Protein AF-A0A317KLD8-F1 (afdb_monomer)

Secondary structure (DSSP, 8-state):
------------------------------------------------PPBPHHHHHHHHHHHHH-TT--EEEETTTPPTT--SEEEEEEEEETTEEEEEEESTTS---EEEEEEEETTEEEEEEEE-----TT---SSPPPGGGGG--

Mean predicted aligned error: 16.3 Å

Radius of gyration: 28.35 Å; Cα contacts (8 Å, |Δi|>4): 183; chains: 1; bounding box: 95×56×45 Å

Structure (mmCIF, N/CA/C/O backbone):
data_AF-A0A317KLD8-F1
#
_entry.id   AF-A0A317KLD8-F1
#
loop_
_atom_site.group_PDB
_atom_site.id
_atom_site.type_symbol
_atom_site.label_atom_id
_atom_site.label_alt_id
_atom_site.label_comp_id
_atom_site.label_asym_id
_atom_site.label_entity_id
_atom_site.label_seq_id
_atom_site.pdbx_PDB_ins_code
_atom_site.Cartn_x
_atom_site.Cartn_y
_atom_site.Cartn_z
_atom_site.occupancy
_atom_site.B_iso_or_equiv
_atom_site.auth_seq_id
_atom_site.auth_comp_id
_atom_site.auth_asym_id
_atom_site.auth_atom_id
_atom_site.pdbx_PDB_model_num
ATOM 1 N N . MET A 1 1 ? -2.615 -37.637 -28.486 1.00 43.72 1 MET A N 1
ATOM 2 C CA . MET A 1 1 ? -3.428 -38.444 -27.550 1.00 43.72 1 MET A CA 1
ATOM 3 C C . MET A 1 1 ? -4.663 -37.636 -27.189 1.00 43.72 1 MET A C 1
ATOM 5 O O . MET A 1 1 ? -4.571 -36.692 -26.419 1.00 43.72 1 MET A O 1
ATOM 9 N N . THR A 1 2 ? -5.783 -37.938 -27.834 1.00 41.44 2 THR A N 1
ATOM 10 C CA . THR A 1 2 ? -7.061 -37.227 -27.705 1.00 41.44 2 THR A CA 1
ATOM 11 C C . THR A 1 2 ? -7.774 -37.707 -26.441 1.00 41.44 2 THR A C 1
ATOM 13 O O . THR A 1 2 ? -8.003 -38.908 -26.308 1.00 41.44 2 THR A O 1
ATOM 16 N N . ARG A 1 3 ? -8.125 -36.813 -25.508 1.00 52.25 3 ARG A N 1
ATOM 17 C CA . ARG A 1 3 ? -9.048 -37.144 -24.410 1.00 52.25 3 ARG A CA 1
ATOM 18 C C . ARG A 1 3 ? -10.350 -36.371 -24.579 1.00 52.25 3 ARG A C 1
ATOM 20 O O . ARG A 1 3 ? -10.370 -35.147 -24.606 1.00 52.25 3 ARG A O 1
ATOM 27 N N . LEU A 1 4 ? -11.409 -37.154 -24.741 1.00 52.84 4 LEU A N 1
ATOM 28 C CA . LEU A 1 4 ? -12.802 -36.765 -24.876 1.00 52.84 4 LEU A CA 1
ATOM 29 C C . LEU A 1 4 ? -13.381 -36.246 -23.549 1.00 52.84 4 LEU A C 1
ATOM 31 O O . LEU A 1 4 ? -13.285 -36.918 -22.527 1.00 52.84 4 LEU A O 1
ATOM 35 N N . GLY A 1 5 ? -14.000 -35.067 -23.631 1.00 50.66 5 GLY A N 1
ATOM 36 C CA . GLY A 1 5 ? -15.347 -34.712 -23.159 1.00 50.66 5 GLY A CA 1
ATOM 37 C C . GLY A 1 5 ? -15.869 -35.172 -21.791 1.00 50.66 5 GLY A C 1
ATOM 38 O O . GLY A 1 5 ? -16.117 -36.354 -21.561 1.00 50.66 5 GLY A O 1
ATOM 39 N N . ARG A 1 6 ? -16.278 -34.189 -20.978 1.00 49.31 6 ARG A N 1
ATOM 40 C CA . ARG A 1 6 ? -17.452 -34.295 -20.096 1.00 49.31 6 ARG A CA 1
ATOM 41 C C . ARG A 1 6 ? -18.145 -32.929 -20.003 1.00 49.31 6 ARG A C 1
ATOM 43 O O . ARG A 1 6 ? -17.486 -31.931 -19.745 1.00 49.31 6 ARG A O 1
ATOM 50 N N . ILE A 1 7 ? -19.450 -32.899 -20.275 1.00 54.59 7 ILE A N 1
ATOM 51 C CA . ILE A 1 7 ? -20.314 -31.706 -20.340 1.00 54.59 7 ILE A CA 1
ATOM 52 C C . ILE A 1 7 ? -21.405 -31.821 -19.246 1.00 54.59 7 ILE A C 1
ATOM 54 O O . ILE A 1 7 ? -21.827 -32.939 -18.949 1.00 54.59 7 ILE A O 1
ATOM 58 N N . VAL A 1 8 ? -21.916 -30.658 -18.796 1.00 42.34 8 VAL A N 1
ATOM 59 C CA . VAL A 1 8 ? -23.219 -30.356 -18.130 1.00 42.34 8 VAL A CA 1
ATOM 60 C C . VAL A 1 8 ? -23.199 -30.547 -16.592 1.00 42.34 8 VAL A C 1
ATOM 62 O O . VAL A 1 8 ? -22.761 -31.583 -16.116 1.00 42.34 8 VAL A O 1
ATOM 65 N N . ALA A 1 9 ? -23.599 -29.590 -15.735 1.00 41.56 9 ALA A N 1
ATOM 66 C CA . ALA A 1 9 ? -24.855 -28.832 -15.756 1.00 41.56 9 ALA A CA 1
ATOM 67 C C . ALA A 1 9 ? -24.800 -27.426 -15.122 1.00 41.56 9 ALA A C 1
ATOM 69 O O . ALA A 1 9 ? -24.173 -27.213 -14.090 1.00 41.56 9 ALA A O 1
ATOM 70 N N . VAL A 1 10 ? -25.554 -26.505 -15.728 1.00 48.25 10 VAL A N 1
ATOM 71 C CA . VAL A 1 10 ? -25.923 -25.177 -15.216 1.00 48.25 10 VAL A CA 1
ATOM 72 C C . VAL A 1 10 ? -27.311 -25.288 -14.575 1.00 48.25 10 VAL A C 1
ATOM 74 O O . VAL A 1 10 ? -28.243 -25.676 -15.282 1.00 48.25 10 VAL A O 1
ATOM 77 N N . PRO A 1 11 ? -27.510 -24.942 -13.291 1.00 49.88 11 PRO A N 1
ATOM 78 C CA . PRO A 1 11 ? -28.852 -24.746 -12.765 1.00 49.88 11 PRO A CA 1
ATOM 79 C C . PRO A 1 11 ? -29.325 -23.311 -13.038 1.00 49.88 11 PRO A C 1
ATOM 81 O O . PRO A 1 11 ? -28.910 -22.353 -12.393 1.00 49.88 11 PRO A O 1
ATOM 84 N N . LEU A 1 12 ? -30.225 -23.190 -14.014 1.00 43.62 12 LEU A N 1
ATOM 85 C CA . LEU A 1 12 ? -31.157 -22.073 -14.177 1.00 43.62 12 LEU A CA 1
ATOM 86 C C . LEU A 1 12 ? -32.179 -22.120 -13.031 1.00 43.62 12 LEU A C 1
ATOM 88 O O . LEU A 1 12 ? -32.939 -23.083 -12.934 1.00 43.62 12 LEU A O 1
ATOM 92 N N . VAL A 1 13 ? -32.240 -21.081 -12.197 1.00 49.03 13 VAL A N 1
ATOM 93 C CA . VAL A 1 13 ? -33.360 -20.874 -11.267 1.00 49.03 13 VAL A CA 1
ATOM 94 C C . VAL A 1 13 ? -34.233 -19.756 -11.823 1.00 49.03 13 VAL A C 1
ATOM 96 O O . VAL A 1 13 ? -33.910 -18.576 -11.734 1.00 49.03 13 VAL A O 1
ATOM 99 N N . VAL A 1 14 ? -35.337 -20.169 -12.440 1.00 46.31 14 VAL A N 1
ATOM 100 C CA . VAL A 1 14 ? -36.462 -19.328 -12.851 1.00 46.31 14 VAL A CA 1
ATOM 101 C C . VAL A 1 14 ? -37.491 -19.360 -11.721 1.00 46.31 14 VAL A C 1
ATOM 103 O O . VAL A 1 14 ? -37.955 -20.436 -11.350 1.00 46.31 14 VAL A O 1
ATOM 106 N N . GLY A 1 15 ? -37.865 -18.196 -11.187 1.00 45.81 15 GLY A N 1
ATOM 107 C CA . GLY A 1 15 ? -39.008 -18.035 -10.284 1.00 45.81 15 GLY A CA 1
ATOM 108 C C . GLY A 1 15 ? -40.114 -17.230 -10.967 1.00 45.81 15 GLY A C 1
ATOM 109 O O . GLY A 1 15 ? -39.921 -16.055 -11.264 1.00 45.81 15 GLY A O 1
ATOM 110 N N . LEU A 1 16 ? -41.250 -17.878 -11.240 1.00 50.28 16 LEU A N 1
ATOM 111 C CA . LEU A 1 16 ? -42.454 -17.305 -11.850 1.00 50.28 16 LEU A CA 1
ATOM 112 C C . LEU A 1 16 ? -43.398 -16.674 -10.798 1.00 50.28 16 LEU A C 1
ATOM 114 O O . LEU A 1 16 ? -43.699 -17.293 -9.785 1.00 50.28 16 LEU A O 1
ATOM 118 N N . LEU A 1 17 ? -43.884 -15.472 -11.130 1.00 51.28 17 LEU A N 1
ATOM 119 C CA . LEU A 1 17 ? -45.215 -14.854 -10.936 1.00 51.28 17 LEU A CA 1
ATOM 120 C C . LEU A 1 17 ? -46.216 -15.373 -9.873 1.00 51.28 17 LEU A C 1
ATOM 122 O O . LEU A 1 17 ? -46.737 -16.479 -9.974 1.00 51.28 17 LEU A O 1
ATOM 126 N N . ALA A 1 18 ? -46.681 -14.433 -9.039 1.00 46.47 18 ALA A N 1
ATOM 127 C CA . ALA A 1 18 ? -48.063 -14.279 -8.545 1.00 46.47 18 ALA A CA 1
ATOM 128 C C . ALA A 1 18 ? -48.211 -12.818 -8.041 1.00 46.47 18 ALA A C 1
ATOM 130 O O . ALA A 1 18 ? -47.282 -12.322 -7.420 1.00 46.47 18 ALA A O 1
ATOM 131 N N . ALA A 1 19 ? -49.262 -12.019 -8.244 1.00 43.84 19 ALA A N 1
ATOM 132 C CA . ALA A 1 19 ? -50.555 -12.153 -8.904 1.00 43.84 19 ALA A CA 1
ATOM 133 C C . ALA A 1 19 ? -51.090 -10.733 -9.237 1.00 43.84 19 ALA A C 1
ATOM 135 O O . ALA A 1 19 ? -50.723 -9.755 -8.587 1.00 43.84 19 ALA A O 1
ATOM 136 N N . CYS A 1 20 ? -51.953 -10.642 -10.251 1.00 56.41 20 CYS A N 1
ATOM 137 C CA . CYS A 1 20 ? -52.825 -9.498 -10.542 1.00 56.41 20 CYS A CA 1
ATOM 138 C C . CYS A 1 20 ? -54.065 -9.480 -9.628 1.00 56.41 20 CYS A C 1
ATOM 140 O O . CYS A 1 20 ? -54.491 -10.534 -9.159 1.00 56.41 20 CYS A O 1
ATOM 142 N N . GLY A 1 21 ? -54.702 -8.308 -9.540 1.00 39.09 21 GLY A N 1
ATOM 143 C CA . GLY A 1 21 ? -56.119 -8.132 -9.188 1.00 39.09 21 GLY A CA 1
ATOM 144 C C . GLY A 1 21 ? -56.350 -7.649 -7.753 1.00 39.09 21 GLY A C 1
ATOM 145 O O . GLY A 1 21 ? -55.635 -8.033 -6.839 1.00 39.09 21 GLY A O 1
ATOM 146 N N . ASP A 1 22 ? -57.335 -6.817 -7.445 1.00 47.16 22 ASP A N 1
ATOM 147 C CA . ASP A 1 22 ? -58.314 -6.083 -8.246 1.00 47.16 22 ASP A CA 1
ATOM 148 C C . ASP A 1 22 ? -58.967 -5.064 -7.290 1.00 47.16 22 ASP A C 1
ATOM 150 O O . ASP A 1 22 ? -58.911 -5.223 -6.065 1.00 47.16 22 ASP A O 1
ATOM 154 N N . GLY A 1 23 ? -59.555 -3.997 -7.824 1.00 49.62 23 GLY A N 1
ATOM 155 C CA . GLY A 1 23 ? -60.198 -2.961 -7.018 1.00 49.62 23 GLY A CA 1
ATOM 156 C C . GLY A 1 23 ? -61.428 -3.466 -6.254 1.00 49.62 23 GLY A C 1
ATOM 157 O O . GLY A 1 23 ? -62.196 -4.288 -6.746 1.00 49.62 23 GLY A O 1
ATOM 158 N N . SER A 1 24 ? -61.659 -2.920 -5.057 1.00 40.50 24 SER A N 1
ATOM 159 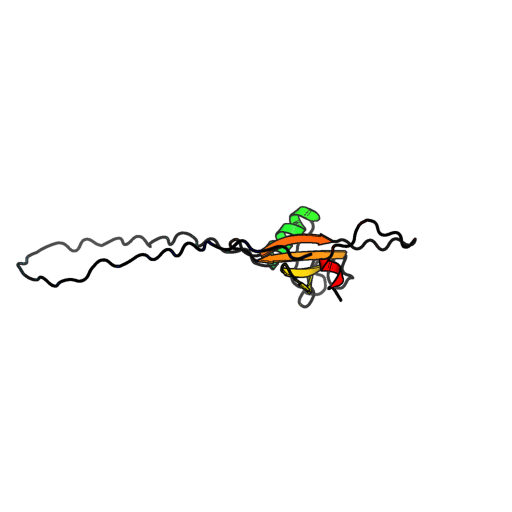C CA . SER A 1 24 ? -62.965 -2.937 -4.382 1.00 40.50 24 SER A CA 1
ATOM 160 C C . SER A 1 24 ? -63.086 -1.771 -3.390 1.00 40.50 24 SER A C 1
ATOM 162 O O . SER A 1 24 ? -62.471 -1.765 -2.328 1.00 40.50 24 SER A O 1
ATOM 164 N N . THR A 1 25 ? -63.897 -0.773 -3.738 1.00 52.06 25 THR A N 1
ATOM 165 C CA . THR A 1 25 ? -64.688 0.059 -2.803 1.00 52.06 25 THR A CA 1
ATOM 166 C C . THR A 1 25 ? -66.152 -0.421 -2.896 1.00 52.06 25 THR A C 1
ATOM 168 O O . THR A 1 25 ? -66.456 -1.084 -3.891 1.00 52.06 25 THR A O 1
ATOM 171 N N . PRO A 1 26 ? -67.096 -0.126 -1.964 1.00 53.69 26 PRO A N 1
ATOM 172 C CA . PRO A 1 26 ? -67.090 0.903 -0.906 1.00 53.69 26 PRO A CA 1
ATOM 173 C C . PRO A 1 26 ? -67.628 0.444 0.484 1.00 53.69 26 PRO A C 1
ATOM 175 O O . PRO A 1 26 ? -68.185 -0.641 0.612 1.00 53.69 26 PRO A O 1
ATOM 178 N N . ALA A 1 27 ? -67.531 1.306 1.515 1.00 38.97 27 ALA A N 1
ATOM 179 C CA . ALA A 1 27 ? -68.683 1.913 2.226 1.00 38.97 27 ALA A CA 1
ATOM 180 C C . ALA A 1 27 ? -68.413 2.327 3.706 1.00 38.97 27 ALA A C 1
ATOM 182 O O . ALA A 1 27 ? -67.886 1.559 4.501 1.00 38.97 27 ALA A O 1
ATOM 183 N N . VAL A 1 28 ? -68.924 3.526 4.039 1.00 37.62 28 VAL A N 1
ATOM 184 C CA . VAL A 1 28 ? -69.353 4.069 5.357 1.00 37.62 28 VAL A CA 1
ATOM 185 C C . VAL A 1 28 ? -68.293 4.612 6.350 1.00 37.62 28 VAL A C 1
ATOM 187 O O . VAL A 1 28 ? -67.627 3.880 7.069 1.00 37.62 28 VAL A O 1
ATOM 190 N N . THR A 1 29 ? -68.230 5.949 6.450 1.00 44.09 29 THR A N 1
ATOM 191 C CA . THR A 1 29 ? -67.745 6.784 7.583 1.00 44.09 29 THR A CA 1
ATOM 192 C C . THR A 1 29 ? -68.706 6.697 8.793 1.00 44.09 29 THR A C 1
ATOM 194 O O . THR A 1 29 ? -69.890 6.478 8.535 1.00 44.09 29 THR A O 1
ATOM 197 N N . PRO A 1 30 ? -68.314 6.940 10.079 1.00 50.75 30 PRO A N 1
ATOM 198 C CA . PRO A 1 30 ? -67.601 8.159 10.511 1.00 50.75 30 PRO A CA 1
ATOM 199 C C . PRO A 1 30 ? -66.672 8.090 11.763 1.00 50.75 30 PRO A C 1
ATOM 201 O O . PRO A 1 30 ? -66.713 7.173 12.570 1.00 50.75 30 PRO A O 1
ATOM 204 N N . SER A 1 31 ? -65.947 9.201 11.953 1.00 41.28 31 SER A N 1
ATOM 205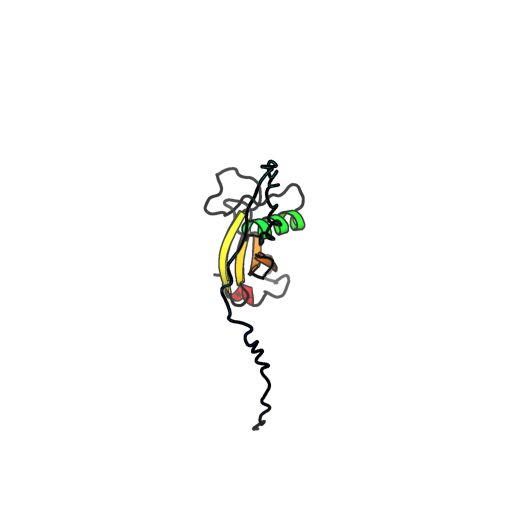 C CA . SER A 1 31 ? -65.479 9.812 13.215 1.00 41.28 31 SER A CA 1
ATOM 206 C C . SER A 1 31 ? -64.332 9.224 14.058 1.00 41.28 31 SER A C 1
ATOM 208 O O . SER A 1 31 ? -64.397 8.132 14.602 1.00 41.28 31 SER A O 1
ATOM 210 N N . ALA A 1 32 ? -63.406 10.157 14.326 1.00 42.47 32 ALA A N 1
ATOM 211 C CA . ALA A 1 32 ? -62.599 10.353 15.534 1.00 42.47 32 ALA A CA 1
ATOM 212 C C . ALA A 1 32 ? -61.370 9.455 15.755 1.00 42.47 32 ALA A C 1
ATOM 214 O O . ALA A 1 32 ? -61.450 8.378 16.326 1.00 42.47 32 ALA A O 1
ATOM 215 N N . ALA A 1 33 ? -60.196 9.996 15.417 1.00 42.44 33 ALA A N 1
ATOM 216 C CA . ALA A 1 33 ? -59.208 10.487 16.388 1.00 42.44 33 ALA A CA 1
ATOM 217 C C . ALA A 1 33 ? -57.853 10.626 15.679 1.00 42.44 33 ALA A C 1
ATOM 219 O O . ALA A 1 33 ? -57.190 9.636 15.379 1.00 42.44 33 ALA A O 1
ATOM 220 N N . SER A 1 34 ? -57.423 11.860 15.420 1.00 43.50 34 SER A N 1
ATOM 221 C CA . SER A 1 34 ? -56.042 12.130 15.021 1.00 43.50 34 SER A CA 1
ATOM 222 C C . SER A 1 34 ? -55.138 11.899 16.233 1.00 43.50 34 SER A C 1
ATOM 224 O O . SER A 1 34 ? -54.910 12.807 17.028 1.00 43.50 34 SER A O 1
ATOM 226 N N . ALA A 1 35 ? -54.659 10.670 16.405 1.00 51.69 35 ALA A N 1
ATOM 227 C CA . ALA A 1 35 ? -53.502 10.397 17.244 1.00 51.69 35 ALA A CA 1
ATOM 228 C C . ALA A 1 35 ? -52.250 10.927 16.521 1.00 51.69 35 ALA A C 1
ATOM 230 O O . ALA A 1 35 ? -52.124 10.715 15.310 1.00 51.69 35 ALA A O 1
ATOM 231 N N . PRO A 1 36 ? -51.313 11.608 17.202 1.00 44.34 36 PRO A N 1
ATOM 232 C CA . PRO A 1 36 ? -50.036 11.923 16.588 1.00 44.34 36 PRO A CA 1
ATOM 233 C C . PRO A 1 36 ? -49.300 10.601 16.358 1.00 44.34 36 PRO A C 1
ATOM 235 O O . PRO A 1 36 ? -48.917 9.914 17.303 1.00 44.34 36 PRO A O 1
ATOM 238 N N . ALA A 1 37 ? -49.120 10.223 15.094 1.00 47.91 37 ALA A N 1
ATOM 239 C CA . ALA A 1 37 ? -48.176 9.180 14.742 1.00 47.91 37 ALA A CA 1
ATOM 240 C C . ALA A 1 37 ? -46.778 9.717 15.062 1.00 47.91 37 ALA A C 1
ATOM 242 O O . ALA A 1 37 ? -46.196 10.481 14.292 1.00 47.91 37 ALA A O 1
ATOM 243 N N . THR A 1 38 ? -46.241 9.338 16.221 1.00 51.50 38 THR A N 1
ATOM 244 C CA . THR A 1 38 ? -44.801 9.360 16.468 1.00 51.50 38 THR A CA 1
ATOM 245 C C . THR A 1 38 ? -44.182 8.343 15.514 1.00 51.50 38 THR A C 1
ATOM 247 O O . THR A 1 38 ? -43.946 7.190 15.866 1.00 51.50 38 THR A O 1
ATOM 250 N N . GLY A 1 39 ? -43.990 8.756 14.262 1.00 44.59 39 GLY A N 1
ATOM 251 C CA . GLY A 1 39 ? -43.150 8.051 13.313 1.00 44.59 39 GLY A CA 1
ATOM 252 C C . GLY A 1 39 ? -41.734 8.102 13.855 1.00 44.59 39 GLY A C 1
ATOM 253 O O . GLY A 1 39 ? -41.037 9.100 13.686 1.00 44.59 39 GLY A O 1
ATOM 254 N N . ALA A 1 40 ? -41.333 7.052 14.567 1.00 58.06 40 ALA A N 1
ATOM 255 C CA . ALA A 1 40 ? -39.931 6.814 14.839 1.00 58.06 40 ALA A CA 1
ATOM 256 C C . ALA A 1 40 ? -39.197 6.820 13.487 1.00 58.06 40 ALA A C 1
ATOM 258 O O . ALA A 1 40 ? -39.690 6.193 12.540 1.00 58.06 40 ALA A O 1
ATOM 259 N N . PRO A 1 41 ? -38.064 7.530 13.349 1.00 50.03 41 PRO A N 1
ATOM 260 C CA . PRO A 1 41 ? -37.268 7.416 12.142 1.00 50.03 41 PRO A CA 1
ATOM 261 C C . PRO A 1 41 ? -36.921 5.939 11.980 1.00 50.03 41 PRO A C 1
ATOM 263 O O . PRO A 1 41 ? -36.370 5.321 12.890 1.00 50.03 41 PRO A O 1
ATOM 266 N N . SER A 1 42 ? -37.310 5.361 10.842 1.00 49.03 42 SER A N 1
ATOM 267 C CA . SER A 1 42 ? -36.835 4.043 10.446 1.00 49.03 42 SER A CA 1
ATOM 268 C C . SER A 1 42 ? -35.315 4.114 10.431 1.00 49.03 42 SER A C 1
ATOM 270 O O . SER A 1 42 ? -34.729 4.729 9.540 1.00 49.03 42 SER A O 1
ATOM 272 N N . SER A 1 43 ? -34.681 3.534 11.449 1.00 48.81 43 SER A N 1
ATOM 273 C CA . SER A 1 43 ? -33.264 3.216 11.415 1.00 48.81 43 SER A CA 1
ATOM 274 C C . SER A 1 43 ? -33.072 2.246 10.261 1.00 48.81 43 SER A C 1
ATOM 276 O O . SER A 1 43 ? -33.302 1.046 10.400 1.00 48.81 43 SER A O 1
ATOM 278 N N . ALA A 1 44 ? -32.691 2.781 9.103 1.00 55.03 44 ALA A N 1
ATOM 279 C CA . ALA A 1 44 ? -32.032 1.991 8.085 1.00 55.03 44 ALA A CA 1
ATOM 280 C C . ALA A 1 44 ? -30.865 1.290 8.786 1.00 55.03 44 ALA A C 1
ATOM 282 O O . ALA A 1 44 ? -30.037 1.949 9.423 1.00 55.03 44 ALA A O 1
ATOM 283 N N . ALA A 1 45 ? -30.857 -0.042 8.750 1.00 56.94 45 ALA A N 1
ATOM 284 C CA . ALA A 1 45 ? -29.713 -0.812 9.205 1.00 56.94 45 ALA A CA 1
ATOM 285 C C . ALA A 1 45 ? -28.458 -0.220 8.542 1.00 56.94 45 ALA A C 1
ATOM 287 O O . ALA A 1 45 ? -28.530 0.112 7.354 1.00 56.94 45 ALA A O 1
ATOM 288 N N . PRO A 1 46 ? -27.345 -0.026 9.271 1.00 47.94 46 PRO A N 1
ATOM 289 C CA . PRO A 1 46 ? -26.130 0.474 8.653 1.00 47.94 46 PRO A CA 1
ATOM 290 C C . PRO A 1 46 ? -25.770 -0.486 7.521 1.00 47.94 46 PRO A C 1
ATOM 292 O O . PRO A 1 46 ? -25.474 -1.655 7.769 1.00 47.94 46 PRO A O 1
ATOM 295 N N . SER A 1 47 ? -25.862 -0.013 6.275 1.00 55.19 47 SER A N 1
ATOM 296 C CA . SER A 1 47 ? -25.311 -0.728 5.131 1.00 55.19 47 SER A CA 1
ATOM 297 C C . SER A 1 47 ? -23.865 -1.037 5.483 1.00 55.19 47 SER A C 1
ATOM 299 O O . SER A 1 47 ? -23.127 -0.118 5.843 1.00 55.19 47 SER A O 1
ATOM 301 N N . ALA A 1 48 ? -23.484 -2.315 5.465 1.00 60.12 48 ALA A N 1
ATOM 302 C CA . ALA A 1 48 ? -22.105 -2.714 5.692 1.00 60.12 48 ALA A CA 1
ATOM 303 C C . ALA A 1 48 ? -21.237 -1.950 4.684 1.00 60.12 48 ALA A C 1
ATOM 305 O O . ALA A 1 48 ? -21.300 -2.214 3.485 1.00 60.12 48 ALA A O 1
ATOM 306 N N . ALA A 1 49 ? -20.530 -0.921 5.151 1.00 72.38 49 ALA A N 1
ATOM 307 C CA . ALA A 1 49 ? -19.690 -0.113 4.289 1.00 72.38 49 ALA A CA 1
ATOM 308 C C . ALA A 1 49 ? -18.503 -0.985 3.876 1.00 72.38 49 ALA A C 1
ATOM 310 O O . ALA A 1 49 ? -17.748 -1.441 4.735 1.00 72.38 49 ALA A O 1
ATOM 311 N N . SER A 1 50 ? -18.378 -1.245 2.577 1.00 84.19 50 SER A N 1
ATOM 312 C CA . SER A 1 50 ? -17.220 -1.919 1.993 1.00 84.19 50 SER A CA 1
ATOM 313 C C . SER A 1 50 ? -15.942 -1.152 2.341 1.00 84.19 50 SER A C 1
ATOM 315 O O . SER A 1 50 ? -15.927 0.082 2.270 1.00 84.19 50 SER A O 1
ATOM 317 N N . LEU A 1 51 ? -14.874 -1.865 2.708 1.00 92.94 51 LEU A N 1
ATOM 318 C CA . LEU A 1 51 ? -13.583 -1.245 3.012 1.00 92.94 51 LEU A CA 1
ATOM 319 C C . LEU A 1 51 ? -12.993 -0.577 1.767 1.00 92.94 51 LEU A C 1
ATOM 321 O O . LEU A 1 51 ? -12.963 -1.165 0.687 1.00 92.94 51 LEU A O 1
ATOM 325 N N . SER A 1 52 ? -12.495 0.650 1.921 1.00 95.06 52 SER A N 1
ATOM 326 C CA . SER A 1 52 ? -11.748 1.321 0.853 1.00 95.06 52 SER A CA 1
ATOM 327 C C . SER A 1 52 ? -10.294 0.840 0.790 1.00 95.06 52 SER A C 1
ATOM 329 O O . SER A 1 52 ? -9.754 0.343 1.780 1.00 95.06 52 SER A O 1
ATOM 331 N N . ILE A 1 53 ? -9.623 1.063 -0.347 1.00 95.69 53 ILE A N 1
ATOM 332 C CA . ILE A 1 53 ? -8.184 0.785 -0.518 1.00 95.69 53 ILE A CA 1
ATOM 333 C C . ILE A 1 53 ? -7.356 1.424 0.603 1.00 95.69 53 ILE A C 1
ATOM 335 O O . ILE A 1 53 ? -6.551 0.757 1.248 1.00 95.69 53 ILE A O 1
ATOM 339 N N . ASP A 1 54 ? -7.574 2.714 0.875 1.00 96.19 54 ASP A N 1
ATOM 340 C CA . ASP A 1 54 ? -6.833 3.432 1.915 1.00 96.19 54 ASP A CA 1
ATOM 341 C C . ASP A 1 54 ? -7.066 2.835 3.309 1.00 96.19 54 ASP A C 1
ATOM 343 O O . ASP A 1 54 ? -6.139 2.774 4.116 1.00 96.19 54 ASP A O 1
ATOM 347 N N . GLN A 1 55 ? -8.275 2.340 3.594 1.00 96.56 55 GLN A N 1
ATOM 348 C CA . GLN A 1 55 ? -8.564 1.644 4.849 1.00 96.56 55 GLN A CA 1
ATOM 349 C C . GLN A 1 55 ? -7.869 0.280 4.919 1.00 96.56 55 GLN A C 1
ATOM 351 O O . GLN A 1 55 ? -7.342 -0.073 5.976 1.00 96.56 55 GLN A O 1
ATOM 356 N N . ALA A 1 56 ? -7.826 -0.469 3.815 1.00 97.00 56 ALA A N 1
ATOM 357 C CA . ALA A 1 56 ? -7.121 -1.746 3.735 1.00 97.00 56 ALA A CA 1
ATOM 358 C C . ALA A 1 56 ? -5.614 -1.574 3.989 1.00 97.00 56 ALA A C 1
ATOM 360 O O . ALA A 1 56 ? -5.040 -2.274 4.826 1.00 97.00 56 ALA A O 1
ATOM 361 N N . ILE A 1 57 ? -4.989 -0.583 3.343 1.00 97.31 57 ILE A N 1
ATOM 362 C CA . ILE A 1 57 ? -3.566 -0.268 3.526 1.00 97.31 57 ILE A CA 1
ATOM 363 C C . ILE A 1 57 ? -3.306 0.244 4.946 1.00 97.31 57 ILE A C 1
ATOM 365 O O . ILE A 1 57 ? -2.363 -0.206 5.592 1.00 97.31 57 ILE A O 1
ATOM 369 N N . ALA A 1 58 ? -4.149 1.135 5.477 1.00 96.75 58 ALA A N 1
ATOM 370 C CA . ALA A 1 58 ? -4.000 1.634 6.843 1.00 96.75 58 ALA A CA 1
ATOM 371 C C . ALA A 1 58 ? -4.041 0.512 7.888 1.00 96.75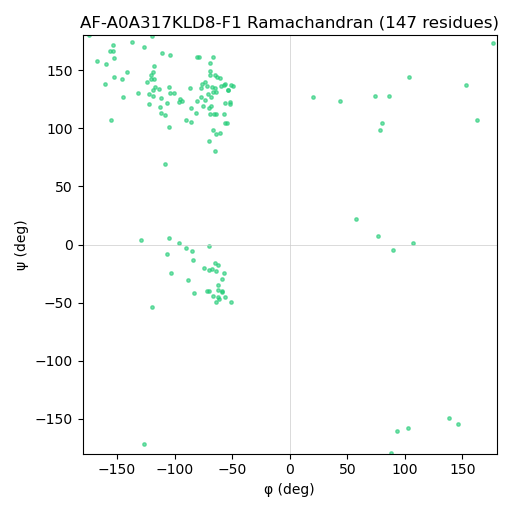 58 ALA A C 1
ATOM 373 O O . ALA A 1 58 ? -3.250 0.526 8.834 1.00 96.75 58 ALA A O 1
ATOM 374 N N . ARG A 1 59 ? -4.934 -0.469 7.705 1.00 95.62 59 ARG A N 1
ATOM 375 C CA . ARG A 1 59 ? -5.003 -1.658 8.560 1.00 95.62 59 ARG A CA 1
ATOM 376 C C . ARG A 1 59 ? -3.736 -2.497 8.458 1.00 95.62 59 ARG A C 1
ATOM 378 O O . ARG A 1 59 ? -3.140 -2.782 9.491 1.00 95.62 59 ARG A O 1
ATOM 385 N N . PHE A 1 60 ? -3.288 -2.804 7.240 1.00 95.56 60 PHE A N 1
ATOM 386 C CA . PHE A 1 60 ? -2.038 -3.535 7.029 1.00 95.56 60 PHE A CA 1
ATOM 387 C C . PHE A 1 60 ? -0.848 -2.828 7.691 1.00 95.56 60 PHE A C 1
ATOM 389 O O . PHE A 1 60 ? -0.066 -3.464 8.390 1.00 95.56 60 PHE A O 1
ATOM 396 N N . VAL A 1 61 ? -0.727 -1.505 7.534 1.00 96.06 61 VAL A N 1
ATOM 397 C CA . VAL A 1 61 ? 0.373 -0.728 8.124 1.00 96.06 61 VAL A CA 1
ATOM 398 C C . VAL A 1 61 ? 0.344 -0.797 9.652 1.00 96.06 61 VAL A C 1
ATOM 400 O O . VAL A 1 61 ? 1.380 -1.038 10.271 1.00 96.06 61 VAL A O 1
ATOM 403 N N . ALA A 1 62 ? -0.833 -0.633 10.261 1.00 95.31 62 ALA A N 1
ATOM 404 C CA . ALA A 1 62 ? -0.984 -0.720 11.711 1.00 95.31 62 ALA A CA 1
ATOM 405 C C . ALA A 1 62 ? -0.630 -2.117 12.255 1.00 95.31 62 ALA A C 1
ATOM 407 O O . ALA A 1 62 ? 0.002 -2.224 13.305 1.00 95.31 62 ALA A O 1
ATOM 408 N N . GLU A 1 63 ? -1.010 -3.176 11.536 1.00 95.44 63 GLU A N 1
ATOM 409 C CA . GLU A 1 63 ? -0.708 -4.566 11.897 1.00 95.44 63 GLU A CA 1
ATOM 410 C C . GLU A 1 63 ? 0.781 -4.902 11.696 1.00 95.44 63 GLU A C 1
ATOM 412 O O . GLU A 1 63 ? 1.385 -5.567 12.537 1.00 95.44 63 GLU A O 1
ATOM 417 N N . ARG A 1 64 ? 1.396 -4.418 10.609 1.00 93.06 64 ARG A N 1
ATOM 418 C CA . ARG A 1 64 ? 2.761 -4.785 10.203 1.00 93.06 64 ARG A CA 1
ATOM 419 C C . ARG A 1 64 ? 3.858 -4.001 10.917 1.00 93.06 64 ARG A C 1
ATOM 421 O O . ARG A 1 64 ? 4.888 -4.593 11.248 1.00 93.06 64 ARG A O 1
ATOM 428 N N . TYR A 1 65 ? 3.665 -2.694 11.092 1.00 90.62 65 TYR A N 1
ATOM 429 C CA . TYR A 1 65 ? 4.685 -1.767 11.603 1.00 90.62 65 TYR A CA 1
ATOM 430 C C . TYR A 1 65 ? 4.427 -1.315 13.047 1.00 90.62 65 TYR A C 1
ATOM 432 O O . TYR A 1 65 ? 5.291 -0.690 13.658 1.00 90.62 65 TYR A O 1
ATOM 440 N N . GLY A 1 66 ? 3.268 -1.658 13.614 1.00 91.88 66 GLY A N 1
ATOM 441 C CA . GLY A 1 66 ? 2.915 -1.337 14.992 1.00 91.88 66 GLY A CA 1
ATOM 442 C C . GLY A 1 66 ? 2.240 0.031 15.168 1.00 91.88 66 GLY A C 1
ATOM 443 O O . GLY A 1 66 ? 1.994 0.761 14.207 1.00 91.88 66 GLY A O 1
ATOM 444 N N . PRO A 1 67 ? 1.897 0.391 16.418 1.00 90.00 67 PRO A N 1
ATOM 445 C CA . PRO A 1 67 ? 0.996 1.506 16.716 1.00 90.00 67 PRO A CA 1
ATOM 446 C C . PRO A 1 67 ? 1.583 2.894 16.426 1.00 90.00 67 PRO A C 1
ATOM 448 O O . PRO A 1 67 ? 0.806 3.833 16.228 1.00 90.00 67 PRO A O 1
ATOM 451 N N . ASP A 1 68 ? 2.911 3.020 16.384 1.00 91.81 68 ASP A N 1
ATOM 452 C CA . ASP A 1 68 ? 3.629 4.286 16.185 1.00 91.81 68 ASP A CA 1
ATOM 453 C C . ASP A 1 68 ? 3.772 4.675 14.707 1.00 91.81 68 ASP A C 1
ATOM 455 O O . ASP A 1 68 ? 4.086 5.821 14.387 1.00 91.81 68 ASP A O 1
ATOM 459 N N . VAL A 1 69 ? 3.502 3.739 13.793 1.00 93.62 69 VAL A N 1
ATOM 460 C CA . VAL A 1 69 ? 3.556 3.970 12.349 1.00 93.62 69 VAL A CA 1
ATOM 461 C C . VAL A 1 69 ? 2.137 4.089 11.807 1.00 93.62 69 VAL A C 1
ATOM 463 O O . VAL A 1 69 ? 1.256 3.280 12.101 1.00 93.62 69 VAL A O 1
ATOM 466 N N . LYS A 1 70 ? 1.890 5.140 11.023 1.00 95.56 70 LYS A N 1
ATOM 467 C CA . LYS A 1 70 ? 0.580 5.423 10.429 1.00 95.56 70 LYS A CA 1
ATOM 468 C C . LYS A 1 70 ? 0.675 5.462 8.921 1.00 95.56 70 LYS A C 1
ATOM 470 O O . LYS A 1 70 ? 1.662 5.938 8.369 1.00 95.56 70 LYS A O 1
ATOM 475 N N . TYR A 1 71 ? -0.388 5.008 8.272 1.00 96.62 71 TYR A N 1
ATOM 476 C CA . TYR A 1 71 ? -0.597 5.295 6.867 1.00 96.62 71 TYR A CA 1
ATOM 477 C C . TYR A 1 71 ? -1.027 6.757 6.709 1.00 96.62 71 TYR A C 1
ATOM 479 O O . TYR A 1 71 ? -1.990 7.187 7.344 1.00 96.62 71 TYR A O 1
ATOM 487 N N . VAL A 1 72 ? -0.301 7.516 5.892 1.00 96.69 72 VAL A N 1
ATOM 488 C CA . VAL A 1 72 ? -0.519 8.957 5.679 1.00 96.69 72 VAL A CA 1
ATOM 489 C C . VAL A 1 72 ? -1.187 9.273 4.337 1.00 96.69 72 VAL A C 1
ATOM 491 O O . VAL A 1 72 ? -1.357 10.439 3.999 1.00 96.69 72 VAL A O 1
ATOM 494 N N . GLY A 1 73 ? -1.598 8.251 3.581 1.00 95.94 73 GLY A N 1
ATOM 495 C CA . GLY A 1 73 ? -2.269 8.408 2.291 1.00 95.94 73 GLY A CA 1
ATOM 496 C C . GLY A 1 73 ? -1.355 8.138 1.096 1.00 95.94 73 GLY A C 1
ATOM 497 O O . GLY A 1 73 ? -0.343 7.440 1.190 1.00 95.94 73 GLY A O 1
ATOM 498 N N . ARG A 1 74 ? -1.724 8.684 -0.065 1.00 95.94 74 ARG A N 1
ATOM 499 C CA . ARG A 1 74 ? -0.980 8.469 -1.313 1.00 95.94 74 ARG A CA 1
ATOM 500 C C . ARG A 1 74 ? 0.293 9.308 -1.354 1.00 95.94 74 ARG A C 1
ATOM 502 O O . ARG A 1 74 ? 0.245 10.511 -1.114 1.00 95.94 74 ARG A O 1
ATOM 509 N N . CYS A 1 75 ? 1.407 8.705 -1.765 1.00 94.31 75 CYS A N 1
ATOM 510 C CA . CYS A 1 75 ? 2.703 9.387 -1.830 1.00 94.31 75 CYS A CA 1
ATO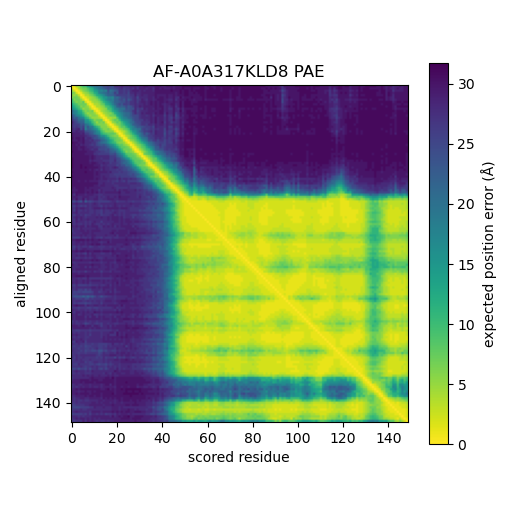M 511 C C . CYS A 1 75 ? 2.686 10.623 -2.747 1.00 94.31 75 CYS A C 1
ATOM 513 O O . CYS A 1 75 ? 3.398 11.583 -2.487 1.00 94.31 75 CYS A O 1
ATOM 515 N N . ALA A 1 76 ? 1.841 10.630 -3.785 1.00 90.81 76 ALA A N 1
ATOM 516 C CA . ALA A 1 76 ? 1.730 11.737 -4.738 1.00 90.81 76 ALA A CA 1
ATOM 517 C C . ALA A 1 76 ? 1.146 13.039 -4.152 1.00 90.81 76 ALA A C 1
ATOM 519 O O . ALA A 1 76 ? 1.327 14.098 -4.745 1.00 90.81 76 ALA A O 1
ATOM 520 N N . VAL A 1 77 ? 0.421 12.968 -3.030 1.00 91.94 77 VAL A N 1
ATOM 521 C CA . VAL A 1 77 ? -0.312 14.117 -2.456 1.00 91.94 77 VAL A CA 1
ATOM 522 C C . VAL A 1 77 ? -0.014 14.349 -0.975 1.00 91.94 77 VAL A C 1
ATOM 524 O O . VAL A 1 77 ? -0.618 15.221 -0.357 1.00 91.94 77 VAL A O 1
ATOM 527 N N . VAL A 1 78 ? 0.897 13.570 -0.393 1.00 92.44 78 VAL A N 1
ATOM 528 C CA . VAL A 1 78 ? 1.322 13.745 0.997 1.00 92.44 78 VAL A CA 1
ATOM 529 C C . VAL A 1 78 ? 2.094 15.054 1.149 1.00 92.44 78 VAL A C 1
ATOM 531 O O . VAL A 1 78 ? 2.971 15.374 0.348 1.00 92.44 78 VAL A O 1
ATOM 534 N N . GLU A 1 79 ? 1.780 15.806 2.203 1.00 89.62 79 GLU A N 1
ATOM 535 C CA . GLU A 1 79 ? 2.475 17.052 2.512 1.00 89.62 79 GLU A CA 1
ATOM 536 C C . GLU A 1 79 ? 3.928 16.805 2.963 1.00 89.62 79 GLU A C 1
ATOM 538 O O . GLU A 1 79 ? 4.218 15.826 3.667 1.00 89.62 79 GLU A O 1
ATOM 543 N N . PRO A 1 80 ? 4.862 17.713 2.623 1.00 85.88 80 PRO A N 1
ATOM 544 C CA . PRO A 1 80 ? 6.218 17.680 3.153 1.00 85.88 80 PRO A CA 1
ATOM 545 C C . PRO A 1 80 ? 6.235 17.640 4.686 1.00 85.88 80 PRO A C 1
ATOM 547 O O . PRO A 1 80 ? 5.573 18.429 5.355 1.00 85.88 80 PRO A O 1
ATOM 550 N N . GLY A 1 81 ? 7.035 16.736 5.253 1.00 84.25 81 GLY A N 1
ATOM 551 C CA . GLY A 1 81 ? 7.191 16.595 6.705 1.00 84.25 81 GLY A CA 1
ATOM 552 C C . GLY A 1 81 ? 6.208 15.634 7.380 1.00 84.25 81 GLY A C 1
ATOM 553 O O . GLY A 1 81 ? 6.384 15.358 8.571 1.00 84.25 81 GLY A O 1
ATOM 554 N N . ALA A 1 82 ? 5.239 15.071 6.646 1.00 89.38 82 ALA A N 1
ATOM 555 C CA . ALA A 1 82 ? 4.416 13.973 7.146 1.00 89.38 82 ALA A CA 1
ATOM 556 C C . ALA A 1 82 ? 5.289 12.784 7.584 1.00 89.38 82 ALA A C 1
ATOM 558 O O . ALA A 1 82 ? 6.261 12.415 6.922 1.00 89.38 82 ALA A O 1
ATOM 559 N N . ARG A 1 83 ? 4.941 12.181 8.724 1.00 90.94 83 ARG A N 1
ATOM 560 C CA . ARG A 1 83 ? 5.643 11.025 9.295 1.00 90.94 83 ARG A CA 1
ATOM 561 C C . ARG A 1 83 ? 4.742 9.803 9.215 1.00 90.94 83 ARG A C 1
ATOM 563 O O . ARG A 1 83 ? 3.617 9.847 9.703 1.00 90.94 83 ARG A O 1
ATOM 570 N N . GLY A 1 84 ? 5.241 8.727 8.617 1.00 93.94 84 GLY A N 1
ATOM 571 C CA . GLY A 1 84 ? 4.498 7.484 8.453 1.00 93.94 84 GLY A CA 1
ATOM 572 C C . GLY A 1 84 ? 4.848 6.784 7.147 1.00 93.94 84 GLY A C 1
ATOM 573 O O . GLY A 1 84 ? 5.935 6.979 6.612 1.00 93.94 84 GLY A O 1
ATOM 574 N N . VAL A 1 85 ? 3.904 5.991 6.653 1.00 96.62 85 VAL A N 1
ATOM 575 C CA . VAL A 1 85 ? 3.988 5.227 5.407 1.00 96.62 85 VAL A CA 1
ATOM 576 C C . VAL A 1 85 ? 2.972 5.790 4.420 1.00 96.62 85 VAL A C 1
ATOM 578 O O . VAL A 1 85 ? 1.817 6.011 4.781 1.00 96.62 85 VAL A O 1
ATOM 581 N N . CYS A 1 86 ? 3.374 6.016 3.178 1.00 97.25 86 CYS A N 1
ATOM 582 C CA . CYS A 1 86 ? 2.477 6.362 2.083 1.00 97.25 86 CYS A CA 1
ATOM 583 C C . CYS A 1 86 ? 2.403 5.215 1.067 1.00 97.25 86 CYS A C 1
ATOM 585 O O . CYS A 1 86 ? 3.232 4.307 1.089 1.00 97.25 86 CYS A O 1
ATOM 587 N N . ALA A 1 87 ? 1.405 5.255 0.183 1.00 97.50 87 ALA A N 1
ATOM 588 C CA . ALA A 1 87 ? 1.245 4.279 -0.894 1.00 97.50 87 ALA A CA 1
ATOM 589 C C . ALA A 1 87 ? 1.340 4.928 -2.278 1.00 97.50 87 ALA A C 1
ATOM 591 O O . ALA A 1 87 ? 0.805 6.016 -2.512 1.00 97.50 87 ALA A O 1
ATOM 592 N N . LEU A 1 88 ? 1.965 4.222 -3.212 1.00 95.88 88 LEU A N 1
ATOM 593 C CA . LEU A 1 88 ? 2.097 4.591 -4.613 1.00 95.88 88 LEU A CA 1
ATOM 594 C C . LEU A 1 88 ? 1.482 3.474 -5.476 1.00 95.88 88 LEU A C 1
ATOM 596 O O . LEU A 1 88 ? 1.935 2.336 -5.365 1.00 95.88 88 LEU A O 1
ATOM 600 N N . PRO A 1 89 ? 0.466 3.752 -6.313 1.00 95.75 89 PRO A N 1
ATOM 601 C CA . PRO A 1 89 ? -0.023 2.770 -7.279 1.00 95.75 89 PRO A CA 1
ATOM 602 C C . PRO A 1 89 ? 1.105 2.370 -8.234 1.00 95.75 89 PRO A C 1
ATOM 604 O O . PRO A 1 89 ? 1.850 3.237 -8.697 1.00 95.75 89 PRO A O 1
ATOM 607 N N .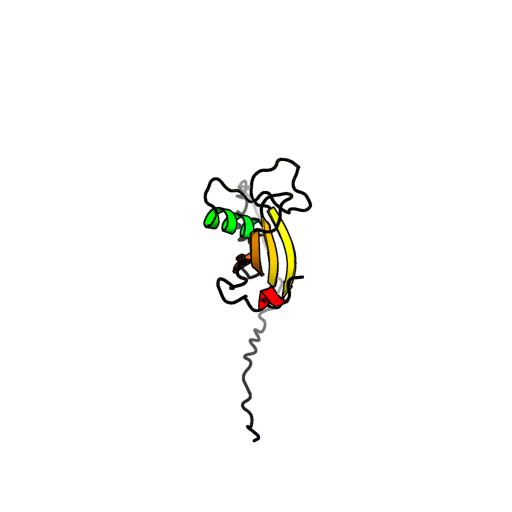 LYS A 1 90 ? 1.235 1.073 -8.519 1.00 95.06 90 LYS A N 1
ATOM 608 C CA . LYS A 1 90 ? 2.314 0.538 -9.358 1.00 95.06 90 LYS A CA 1
ATOM 609 C C . LYS A 1 90 ? 1.800 -0.168 -10.602 1.00 95.06 90 LYS A C 1
ATOM 611 O O . LYS A 1 90 ? 2.214 0.189 -11.697 1.00 95.06 90 LYS A O 1
ATOM 616 N N . ALA A 1 91 ? 0.905 -1.134 -10.435 1.00 95.62 91 ALA A N 1
ATOM 617 C CA . ALA A 1 91 ? 0.402 -1.946 -11.537 1.00 95.62 91 ALA A CA 1
ATOM 618 C C . ALA A 1 91 ? -1.002 -2.480 -11.236 1.00 95.62 91 ALA A C 1
ATOM 620 O O . ALA A 1 91 ? -1.452 -2.472 -10.089 1.00 95.62 91 ALA A O 1
ATOM 621 N N . THR A 1 92 ? -1.668 -2.985 -12.267 1.00 95.94 92 THR A N 1
ATOM 622 C CA . THR A 1 92 ? -2.858 -3.832 -12.147 1.00 95.94 92 THR A CA 1
ATOM 623 C C . THR A 1 92 ? -2.511 -5.167 -12.784 1.00 95.94 92 THR A C 1
ATOM 625 O O . THR A 1 92 ? -2.034 -5.189 -13.916 1.00 95.94 92 THR A O 1
ATOM 628 N N . VAL A 1 93 ? -2.724 -6.254 -12.053 1.00 94.31 93 VAL A N 1
ATOM 629 C CA . VAL A 1 93 ? -2.337 -7.622 -12.421 1.00 94.31 93 VAL A CA 1
ATOM 630 C C . VAL A 1 93 ? -3.550 -8.544 -12.346 1.00 94.31 93 VAL A C 1
ATOM 632 O O . VAL A 1 93 ? -4.603 -8.166 -11.820 1.00 94.31 93 VAL A O 1
ATOM 635 N N . ASP A 1 94 ? -3.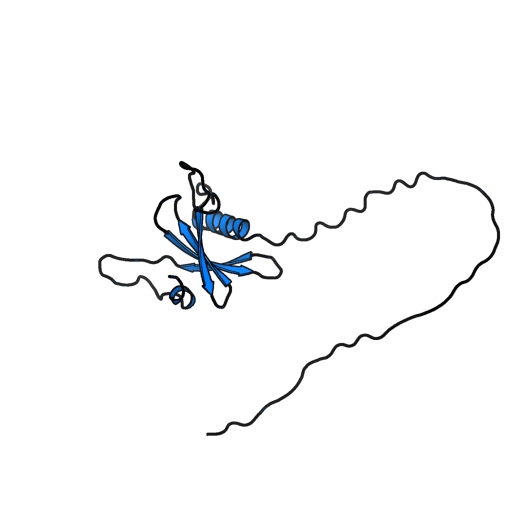415 -9.773 -12.843 1.00 89.50 94 ASP A N 1
ATOM 636 C CA . ASP A 1 94 ? -4.434 -10.796 -12.609 1.00 89.50 94 ASP A CA 1
ATOM 637 C C . ASP A 1 94 ? -4.504 -11.095 -11.099 1.00 89.50 94 ASP A C 1
ATOM 639 O O . ASP A 1 94 ? -3.540 -11.565 -10.493 1.00 89.50 94 ASP A O 1
ATOM 643 N N . GLY A 1 95 ? -5.623 -10.727 -10.470 1.00 87.94 95 GLY A N 1
ATOM 644 C CA . GLY A 1 95 ? -5.804 -10.808 -9.017 1.00 87.94 95 GLY A CA 1
ATOM 645 C C . GLY A 1 95 ? -5.777 -9.473 -8.265 1.00 87.94 95 GLY A C 1
ATOM 646 O O . GLY A 1 95 ? -5.936 -9.496 -7.047 1.00 87.94 95 GLY A O 1
ATOM 647 N N . GLY A 1 96 ? -5.616 -8.330 -8.950 1.00 95.81 96 GLY A N 1
ATOM 648 C CA . GLY A 1 96 ? -5.959 -7.021 -8.382 1.00 95.81 96 GLY A CA 1
ATOM 649 C C . GLY A 1 96 ? -4.970 -5.886 -8.659 1.00 95.81 96 GLY A C 1
ATOM 650 O O . GLY A 1 96 ? -4.335 -5.815 -9.710 1.00 95.81 96 GLY A O 1
ATOM 651 N N . GLU A 1 97 ? -4.871 -4.948 -7.719 1.00 97.69 97 GLU A N 1
ATOM 652 C CA . GLU A 1 97 ? -4.018 -3.762 -7.819 1.00 97.69 97 GLU A CA 1
ATOM 653 C C . GLU A 1 97 ? -2.770 -3.889 -6.944 1.00 97.69 97 GLU A C 1
ATOM 655 O O . GLU A 1 97 ? -2.842 -4.256 -5.771 1.00 97.69 97 GLU A O 1
ATOM 660 N N . VAL A 1 98 ? -1.617 -3.516 -7.497 1.00 97.62 98 VAL A N 1
ATOM 661 C CA . VAL A 1 98 ? -0.341 -3.496 -6.785 1.00 97.62 98 VAL A CA 1
ATOM 662 C C . VAL A 1 98 ? 0.001 -2.079 -6.345 1.00 97.62 98 VAL A C 1
ATOM 664 O O . VAL A 1 98 ? 0.026 -1.142 -7.149 1.00 97.62 98 VAL A O 1
ATOM 667 N N . TYR A 1 99 ? 0.350 -1.937 -5.069 1.00 97.62 99 TYR A N 1
ATOM 668 C CA . TYR A 1 99 ? 0.810 -0.690 -4.470 1.00 97.62 99 TYR A CA 1
ATOM 669 C C . TYR A 1 99 ? 2.188 -0.856 -3.846 1.00 97.62 99 TYR A C 1
ATOM 671 O O . TYR A 1 99 ? 2.399 -1.744 -3.026 1.00 97.62 99 TYR A O 1
ATOM 679 N N . GLY A 1 100 ? 3.112 0.040 -4.180 1.00 96.31 100 GLY A N 1
ATOM 680 C CA . GLY A 1 100 ? 4.332 0.227 -3.405 1.00 96.31 100 GLY A CA 1
ATOM 681 C C . GLY A 1 100 ? 4.022 1.007 -2.129 1.00 96.31 100 GLY A C 1
ATOM 682 O O . GLY A 1 100 ? 3.265 1.977 -2.173 1.00 96.31 100 GLY A O 1
ATOM 683 N N . ILE A 1 101 ? 4.603 0.613 -1.001 1.00 96.12 101 ILE A N 1
ATOM 684 C CA . ILE A 1 101 ? 4.531 1.337 0.268 1.00 96.12 101 ILE A CA 1
ATOM 685 C C . ILE A 1 101 ? 5.929 1.730 0.740 1.00 96.12 101 ILE A C 1
ATOM 687 O O . ILE A 1 101 ? 6.881 0.967 0.590 1.00 96.12 101 ILE A O 1
ATOM 691 N N . GLY A 1 102 ? 6.048 2.917 1.323 1.00 94.44 102 GLY A N 1
ATOM 692 C CA . GLY A 1 102 ? 7.306 3.389 1.893 1.00 94.44 102 GLY A CA 1
ATOM 693 C C . GLY A 1 102 ? 7.158 4.713 2.625 1.00 94.44 102 GLY A C 1
ATOM 694 O O . GLY A 1 102 ? 6.059 5.276 2.709 1.00 94.44 102 GLY A O 1
ATOM 695 N N . ALA A 1 103 ? 8.257 5.219 3.178 1.00 93.69 103 ALA A N 1
ATOM 696 C CA . ALA A 1 103 ? 8.267 6.557 3.759 1.00 93.69 103 ALA A CA 1
ATOM 697 C C . ALA A 1 103 ? 7.993 7.635 2.682 1.00 93.69 103 ALA A C 1
ATOM 699 O O . ALA A 1 103 ? 8.464 7.518 1.547 1.00 93.69 103 ALA A O 1
ATOM 700 N N . PRO A 1 104 ? 7.267 8.721 3.013 1.00 93.44 104 PRO A N 1
ATOM 701 C CA . PRO A 1 104 ? 7.089 9.846 2.103 1.00 93.44 104 PRO A CA 1
ATOM 702 C C . PRO A 1 104 ? 8.416 10.358 1.534 1.00 93.44 104 PRO A C 1
ATOM 704 O O . PRO A 1 104 ? 9.390 10.523 2.270 1.00 93.44 104 PRO A O 1
ATOM 707 N N . PHE A 1 105 ? 8.432 10.650 0.230 1.00 86.81 105 PHE A N 1
ATOM 708 C CA . PHE A 1 105 ? 9.597 11.182 -0.498 1.00 86.81 105 PHE A CA 1
ATOM 709 C C . PHE A 1 105 ? 10.859 10.301 -0.428 1.00 86.81 105 PHE A C 1
ATOM 711 O O . PHE A 1 105 ? 11.966 10.800 -0.617 1.00 86.81 105 PHE A O 1
ATOM 718 N N . SER A 1 106 ? 10.692 9.010 -0.143 1.00 87.81 106 SER A N 1
ATOM 719 C CA . SER A 1 106 ? 11.763 8.013 -0.094 1.00 87.81 106 SER A CA 1
ATOM 720 C C . SER A 1 106 ? 11.506 6.899 -1.111 1.00 87.81 106 SER A C 1
ATOM 722 O O . SER A 1 106 ? 10.513 6.927 -1.844 1.00 87.81 106 SER A O 1
ATOM 724 N N . GLU A 1 107 ? 12.421 5.936 -1.181 1.00 86.75 107 GLU A N 1
ATOM 725 C CA . GLU A 1 107 ? 12.229 4.720 -1.971 1.00 86.75 107 GLU A CA 1
ATOM 726 C C . GLU A 1 107 ? 11.105 3.842 -1.393 1.00 86.75 107 GLU A C 1
ATOM 728 O O . GLU A 1 107 ? 10.668 4.010 -0.253 1.00 86.75 107 GLU A O 1
ATOM 733 N N . ILE A 1 108 ? 10.601 2.929 -2.225 1.00 91.31 108 ILE A N 1
ATOM 734 C CA . ILE A 1 108 ? 9.567 1.969 -1.838 1.00 91.31 108 ILE A CA 1
ATOM 735 C C . ILE A 1 108 ? 10.211 0.849 -1.018 1.00 91.31 108 ILE A C 1
ATOM 737 O O . ILE A 1 108 ? 11.145 0.202 -1.482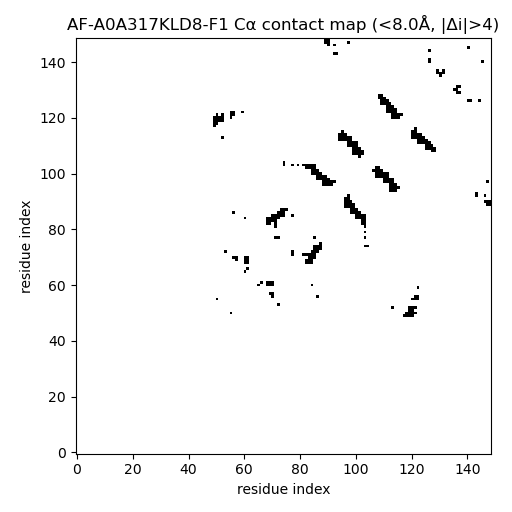 1.00 91.31 108 ILE A O 1
ATOM 741 N N . ASP A 1 109 ? 9.670 0.596 0.171 1.00 89.62 109 ASP A N 1
ATOM 742 C CA . ASP A 1 109 ? 10.162 -0.418 1.107 1.00 89.62 109 ASP A CA 1
ATOM 743 C C . ASP A 1 109 ? 9.525 -1.797 0.857 1.00 89.62 109 ASP A C 1
ATOM 745 O O . ASP A 1 109 ? 10.124 -2.833 1.138 1.00 89.62 109 ASP A O 1
ATOM 749 N N . ALA A 1 110 ? 8.281 -1.829 0.369 1.00 93.06 110 ALA A N 1
ATOM 750 C CA . ALA A 1 110 ? 7.542 -3.063 0.108 1.00 93.06 110 ALA A CA 1
ATOM 751 C C . ALA A 1 110 ? 6.446 -2.863 -0.944 1.00 93.06 110 ALA A C 1
ATOM 753 O O . ALA A 1 110 ? 6.053 -1.741 -1.253 1.00 93.06 110 ALA A O 1
ATOM 754 N N . PHE A 1 111 ? 5.900 -3.962 -1.451 1.00 96.00 111 PHE A N 1
ATOM 755 C CA . PHE A 1 111 ? 4.799 -3.991 -2.403 1.00 96.00 111 PHE A CA 1
ATOM 756 C C . PHE A 1 111 ? 3.647 -4.821 -1.851 1.00 96.00 111 PHE A C 1
ATOM 758 O O . PHE A 1 111 ? 3.858 -5.868 -1.243 1.00 96.00 111 PHE A O 1
ATOM 765 N N . LEU A 1 112 ? 2.426 -4.351 -2.067 1.00 97.56 112 LEU A N 1
ATOM 766 C CA . LEU A 1 112 ? 1.189 -4.983 -1.632 1.00 97.56 112 LEU A CA 1
ATOM 767 C C . LEU A 1 112 ? 0.353 -5.326 -2.857 1.00 97.56 112 LEU A C 1
ATOM 769 O O . LEU A 1 112 ? 0.157 -4.455 -3.704 1.00 97.56 112 LEU A O 1
ATOM 773 N N . LEU A 1 113 ? -0.180 -6.543 -2.910 1.00 97.88 113 LEU A N 1
ATOM 774 C CA . LEU A 1 113 ? -1.254 -6.906 -3.828 1.00 97.88 113 LEU A CA 1
ATOM 775 C C . LEU A 1 113 ? -2.588 -6.762 -3.093 1.00 97.88 113 LEU A C 1
ATOM 777 O O . LEU A 1 113 ? -2.779 -7.335 -2.016 1.00 97.88 113 LEU A O 1
ATOM 781 N N . LEU A 1 114 ? -3.502 -5.987 -3.669 1.00 98.12 114 LEU A N 1
ATOM 782 C CA . LEU A 1 114 ? -4.833 -5.743 -3.136 1.00 98.12 114 LEU A CA 1
ATOM 783 C C . LEU A 1 114 ? -5.906 -6.263 -4.086 1.00 98.12 114 LEU A C 1
ATOM 785 O O . LEU A 1 114 ? -5.858 -5.988 -5.278 1.00 98.12 114 LEU A O 1
ATOM 789 N N . ASP A 1 115 ? -6.896 -6.944 -3.523 1.00 97.62 115 ASP A N 1
ATOM 790 C CA . ASP A 1 115 ? -8.068 -7.471 -4.227 1.00 97.62 115 ASP A CA 1
ATOM 791 C C . ASP A 1 115 ? -9.344 -6.833 -3.659 1.00 97.62 115 ASP A C 1
ATOM 793 O O . ASP A 1 115 ? -9.400 -6.517 -2.464 1.00 97.62 115 ASP A O 1
ATOM 797 N N . ASP A 1 116 ? -10.358 -6.657 -4.506 1.00 95.62 116 ASP A N 1
ATOM 798 C CA . ASP A 1 116 ? -11.682 -6.143 -4.140 1.00 95.62 116 ASP A CA 1
ATOM 799 C C . ASP A 1 116 ? -12.698 -7.289 -4.146 1.00 95.62 116 ASP A C 1
ATOM 801 O O . ASP A 1 116 ? -12.898 -7.958 -5.161 1.00 95.62 116 ASP A O 1
ATOM 805 N N . ASP A 1 117 ? -13.347 -7.526 -3.005 1.00 91.75 117 ASP A N 1
ATOM 806 C CA . ASP A 1 117 ? -14.419 -8.516 -2.882 1.00 91.75 117 ASP A CA 1
ATOM 807 C C . ASP A 1 117 ? -15.705 -7.917 -2.292 1.00 91.75 117 ASP A C 1
ATOM 809 O O . ASP A 1 117 ? -15.836 -6.711 -2.101 1.00 91.75 117 ASP A O 1
ATOM 813 N N . ALA A 1 118 ? -16.688 -8.763 -1.972 1.00 89.44 118 ALA A N 1
ATOM 814 C CA . ALA A 1 118 ? -17.954 -8.331 -1.378 1.00 89.44 118 ALA A CA 1
ATOM 815 C C . ALA A 1 118 ? -17.789 -7.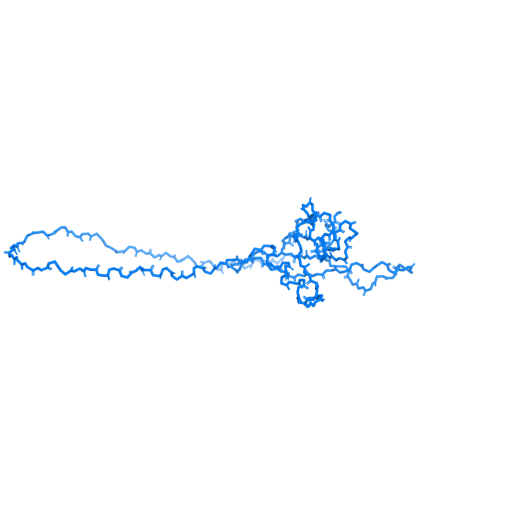540 -0.058 1.00 89.44 118 ALA A C 1
ATOM 817 O O . ALA A 1 118 ? -18.675 -6.763 0.301 1.00 89.44 118 ALA A O 1
ATOM 818 N N . GLY A 1 119 ? -16.680 -7.731 0.667 1.00 88.94 119 GLY A N 1
ATOM 819 C CA . GLY A 1 119 ? -16.298 -6.967 1.859 1.00 88.94 119 GLY A CA 1
ATOM 820 C C . GLY A 1 119 ? -15.556 -5.650 1.580 1.00 88.94 119 GLY A C 1
ATOM 821 O O . GLY A 1 119 ? -15.316 -4.878 2.514 1.00 88.94 119 GLY A O 1
ATOM 822 N N . GLY A 1 120 ? -15.226 -5.368 0.319 1.00 94.56 120 GLY A N 1
ATOM 823 C CA . GLY A 1 120 ? -14.354 -4.284 -0.124 1.00 94.56 120 GLY A CA 1
ATOM 824 C C . GLY A 1 120 ? -12.900 -4.723 -0.279 1.00 94.56 120 GLY A C 1
ATOM 825 O O . GLY A 1 120 ? -12.589 -5.909 -0.377 1.00 94.56 120 GLY A O 1
ATOM 826 N N . TRP A 1 121 ? -11.999 -3.747 -0.274 1.00 97.19 121 TRP A N 1
ATOM 827 C CA . TRP A 1 121 ? -10.586 -3.974 -0.546 1.00 97.19 121 TRP A CA 1
ATOM 828 C C . TRP A 1 121 ? -9.869 -4.661 0.615 1.00 97.19 121 TRP A C 1
ATOM 830 O O . TRP A 1 121 ? -10.044 -4.301 1.785 1.00 97.19 121 TRP A O 1
ATOM 840 N N . ARG A 1 122 ? -8.975 -5.596 0.285 1.00 96.69 122 ARG A N 1
ATOM 841 C CA . ARG A 1 122 ? -8.074 -6.248 1.245 1.00 96.69 122 ARG A CA 1
ATOM 842 C C . ARG A 1 122 ? -6.692 -6.476 0.644 1.00 96.69 122 ARG A C 1
ATOM 844 O O . ARG A 1 122 ? -6.559 -6.721 -0.549 1.00 96.69 122 ARG A O 1
ATOM 851 N N . VAL A 1 123 ? -5.664 -6.439 1.490 1.00 97.00 123 VAL A N 1
ATOM 852 C CA . VAL A 1 123 ? -4.319 -6.894 1.112 1.00 97.00 123 VAL A CA 1
ATOM 853 C C . VAL A 1 123 ? -4.335 -8.420 1.088 1.00 97.00 123 VAL A C 1
ATOM 855 O O . VAL A 1 123 ? -4.634 -9.043 2.108 1.00 97.00 123 VAL A O 1
ATOM 858 N N . VAL A 1 124 ? -4.057 -9.015 -0.071 1.00 96.69 124 VAL A N 1
ATOM 859 C CA . VAL A 1 124 ? -4.063 -10.475 -0.269 1.00 96.69 124 VAL A CA 1
ATOM 860 C C . VAL A 1 124 ? -2.666 -11.075 -0.301 1.00 96.69 124 VAL A C 1
ATOM 862 O O . VAL A 1 124 ? -2.512 -12.248 0.028 1.00 96.69 124 VAL A O 1
ATOM 865 N N . ASP A 1 125 ? -1.658 -10.280 -0.653 1.00 95.44 125 ASP A N 1
ATOM 866 C CA . ASP A 1 125 ? -0.256 -10.682 -0.595 1.00 95.44 125 ASP A CA 1
ATOM 867 C C . ASP A 1 125 ? 0.654 -9.460 -0.393 1.00 95.44 125 ASP A C 1
ATOM 869 O O . ASP A 1 125 ? 0.256 -8.316 -0.639 1.00 95.44 125 ASP A O 1
ATOM 873 N N . SER A 1 126 ? 1.882 -9.692 0.067 1.00 94.62 126 SER A N 1
ATOM 874 C CA . SER A 1 126 ? 2.885 -8.639 0.247 1.00 94.62 126 SER A CA 1
ATOM 875 C C . SER A 1 126 ? 4.287 -9.150 -0.051 1.00 94.62 126 SER A C 1
ATOM 877 O O . SER A 1 126 ? 4.641 -10.261 0.342 1.00 94.62 126 SER A O 1
ATOM 879 N N . TYR A 1 127 ? 5.108 -8.311 -0.671 1.00 93.25 127 TYR A N 1
ATOM 880 C CA . TYR A 1 127 ? 6.479 -8.628 -1.036 1.00 93.25 127 TYR A CA 1
ATOM 881 C C . TYR A 1 127 ? 7.435 -7.520 -0.602 1.00 93.25 127 TYR A C 1
ATOM 883 O O . TYR A 1 127 ? 7.207 -6.346 -0.882 1.00 93.25 127 TYR A O 1
ATOM 891 N N . VAL A 1 128 ? 8.520 -7.899 0.068 1.00 91.31 128 VAL A N 1
ATOM 892 C CA . VAL A 1 128 ? 9.637 -7.004 0.382 1.00 91.31 128 VAL A CA 1
ATOM 893 C C . VAL A 1 128 ? 10.798 -7.441 -0.504 1.00 91.31 128 VAL A C 1
ATOM 895 O O . VAL A 1 128 ? 11.297 -8.553 -0.310 1.00 91.31 128 VAL A O 1
ATOM 898 N N . PRO A 1 129 ? 11.205 -6.636 -1.500 1.00 83.06 129 PRO A N 1
ATOM 899 C CA . PRO A 1 129 ? 12.375 -6.964 -2.287 1.00 83.06 129 PRO A CA 1
ATOM 900 C C . PRO A 1 129 ? 13.615 -6.815 -1.407 1.00 83.06 129 PRO A C 1
ATOM 902 O O . PRO A 1 129 ? 13.989 -5.724 -0.985 1.00 83.06 129 PRO A O 1
ATOM 905 N N . ASP A 1 130 ? 14.255 -7.939 -1.127 1.00 76.62 130 ASP A N 1
ATOM 906 C CA . ASP A 1 130 ? 15.587 -7.958 -0.546 1.00 76.62 130 ASP A CA 1
ATOM 907 C C . ASP A 1 130 ? 16.602 -7.856 -1.689 1.00 76.62 130 ASP A C 1
ATOM 909 O O . ASP A 1 130 ? 16.672 -8.738 -2.552 1.00 76.62 130 ASP A O 1
ATOM 913 N N . PHE A 1 131 ? 17.396 -6.785 -1.690 1.00 65.12 131 PHE A N 1
ATOM 914 C CA . PHE A 1 131 ? 18.543 -6.614 -2.583 1.00 65.12 131 PHE A CA 1
ATOM 915 C C . PHE A 1 131 ? 19.843 -6.740 -1.782 1.00 65.12 131 PHE A C 1
ATOM 917 O O . PHE A 1 131 ? 20.526 -5.735 -1.552 1.00 65.12 131 PHE A O 1
ATOM 924 N N . PRO A 1 132 ? 20.203 -7.935 -1.287 1.00 64.75 132 PRO A N 1
ATOM 925 C CA . PRO A 1 132 ? 21.432 -8.059 -0.535 1.00 64.75 132 PRO A CA 1
ATOM 926 C C . PRO A 1 132 ? 22.633 -7.879 -1.466 1.00 64.75 132 PRO A C 1
ATOM 928 O O . PRO A 1 132 ? 22.591 -8.167 -2.666 1.00 64.75 132 PRO A O 1
ATOM 931 N N . ALA A 1 133 ? 23.715 -7.352 -0.896 1.00 64.00 133 ALA A N 1
ATOM 932 C CA . ALA A 1 133 ? 24.893 -6.910 -1.641 1.00 64.00 133 ALA A CA 1
ATOM 933 C C . ALA A 1 133 ? 25.610 -8.040 -2.409 1.00 64.00 133 ALA A C 1
ATOM 935 O O . ALA A 1 133 ? 26.400 -7.768 -3.309 1.00 64.00 133 ALA A O 1
ATOM 936 N N . ASP A 1 134 ? 25.349 -9.298 -2.053 1.00 70.75 134 ASP A N 1
ATOM 937 C CA . ASP A 1 134 ? 25.872 -10.504 -2.695 1.00 70.75 134 ASP A CA 1
ATOM 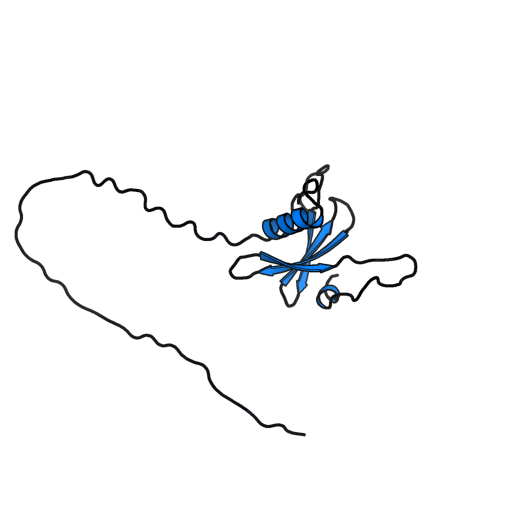938 C C . ASP A 1 134 ? 24.977 -11.032 -3.834 1.00 70.75 134 ASP A C 1
ATOM 940 O O . ASP A 1 134 ? 25.347 -11.996 -4.503 1.00 70.75 134 ASP A O 1
ATOM 944 N N . GLY A 1 135 ? 23.823 -10.400 -4.088 1.00 58.44 135 GLY A N 1
ATOM 945 C CA . GLY A 1 135 ? 22.895 -10.765 -5.162 1.00 58.44 135 GLY A CA 1
ATOM 946 C C . GLY A 1 135 ? 22.043 -12.009 -4.882 1.00 58.44 135 GLY A C 1
ATOM 947 O O . GLY A 1 135 ? 21.336 -12.477 -5.776 1.00 58.44 135 GLY A O 1
ATOM 948 N N . SER A 1 136 ? 22.090 -12.553 -3.664 1.00 60.69 136 SER A N 1
ATOM 949 C CA . SER A 1 136 ? 21.300 -13.720 -3.262 1.00 60.69 136 SER A CA 1
ATOM 950 C C . SER A 1 136 ? 19.876 -13.306 -2.897 1.00 60.69 136 SER A C 1
ATOM 952 O O . SER A 1 136 ? 19.672 -12.638 -1.901 1.00 60.69 136 SER A O 1
ATOM 954 N N . SER A 1 137 ? 18.848 -13.702 -3.645 1.00 60.06 137 SER A N 1
ATOM 955 C CA . SER A 1 137 ? 17.474 -13.347 -3.252 1.00 60.06 137 SER A CA 1
ATOM 956 C C . SER A 1 137 ? 17.060 -14.047 -1.946 1.00 60.06 137 SER A C 1
ATOM 958 O O . SER A 1 137 ? 17.213 -15.264 -1.822 1.00 60.06 137 SER A O 1
ATOM 960 N N . SER A 1 138 ? 16.500 -13.300 -0.986 1.00 63.72 138 SER A N 1
ATOM 961 C CA . SER A 1 138 ? 16.043 -13.826 0.317 1.00 63.72 138 SER A CA 1
ATOM 962 C C . SER A 1 138 ? 14.793 -14.719 0.237 1.00 63.72 138 SER A C 1
ATOM 964 O O . SER A 1 138 ? 14.340 -15.245 1.254 1.00 63.72 138 SER A O 1
ATOM 966 N N . GLY A 1 139 ? 14.222 -14.927 -0.952 1.00 69.81 139 GLY A N 1
ATOM 967 C CA . GLY A 1 139 ? 13.061 -15.789 -1.154 1.00 69.81 139 GLY A CA 1
ATOM 968 C C . GLY A 1 139 ? 12.554 -15.781 -2.597 1.00 69.81 139 GLY A C 1
ATOM 969 O O . GLY A 1 139 ? 13.052 -15.023 -3.427 1.00 69.81 139 GLY A O 1
ATOM 970 N N . PRO A 1 140 ? 11.572 -16.634 -2.930 1.00 80.94 140 PRO A N 1
ATOM 971 C CA . PRO A 1 140 ? 10.961 -16.616 -4.251 1.00 80.94 140 PRO A CA 1
ATOM 972 C C . PRO A 1 140 ? 10.226 -15.291 -4.482 1.00 80.94 140 PRO A C 1
ATOM 974 O O . PRO A 1 140 ? 9.429 -14.859 -3.650 1.00 80.94 140 PRO A O 1
ATOM 977 N N . VAL A 1 141 ? 10.477 -14.675 -5.636 1.00 88.12 141 VAL A N 1
ATOM 978 C CA . VAL A 1 141 ? 9.720 -13.512 -6.108 1.00 88.12 141 VAL A CA 1
ATOM 979 C C . VAL A 1 141 ? 8.294 -13.967 -6.451 1.00 88.12 141 VAL A C 1
ATOM 981 O O . VAL A 1 141 ? 8.147 -14.929 -7.216 1.00 88.12 141 VAL A O 1
ATOM 984 N N . PRO A 1 142 ? 7.241 -13.324 -5.917 1.00 91.19 142 PRO A N 1
ATOM 985 C CA . PRO A 1 142 ? 5.870 -13.658 -6.281 1.00 91.19 142 PRO A CA 1
ATOM 986 C C . PRO A 1 142 ? 5.609 -13.442 -7.772 1.00 91.19 142 PRO A C 1
ATOM 988 O O . PRO A 1 142 ? 6.105 -12.487 -8.364 1.00 91.19 142 PRO A O 1
ATOM 991 N N . ALA A 1 143 ? 4.797 -14.308 -8.383 1.00 91.88 143 ALA A N 1
ATOM 992 C CA . ALA A 1 143 ? 4.544 -14.264 -9.825 1.00 91.88 143 ALA A CA 1
ATOM 993 C C . ALA A 1 143 ? 3.951 -12.920 -10.284 1.00 91.88 143 ALA A C 1
ATOM 995 O O . ALA A 1 143 ? 4.379 -12.383 -11.301 1.00 91.88 143 ALA A O 1
ATOM 996 N N . TRP A 1 144 ? 3.038 -12.351 -9.492 1.00 93.38 144 TRP A N 1
ATOM 997 C CA . TRP A 1 144 ? 2.420 -11.049 -9.758 1.00 93.38 144 TRP A CA 1
ATOM 998 C C . TRP A 1 144 ? 3.424 -9.886 -9.725 1.00 93.38 144 TRP A C 1
ATOM 1000 O O . TRP A 1 144 ? 3.182 -8.842 -10.323 1.00 93.38 144 TRP A O 1
ATOM 1010 N N . PHE A 1 145 ? 4.567 -10.044 -9.047 1.00 90.88 145 PHE A N 1
ATOM 1011 C CA . PHE A 1 145 ? 5.576 -8.990 -8.952 1.00 90.88 145 PHE A CA 1
ATOM 1012 C C . PHE A 1 145 ? 6.359 -8.812 -10.261 1.00 90.88 145 PHE A C 1
ATOM 1014 O O . PHE A 1 145 ? 6.911 -7.746 -10.504 1.00 90.88 145 PHE A O 1
ATOM 1021 N N . ALA A 1 146 ? 6.371 -9.819 -11.140 1.00 86.81 146 ALA A N 1
ATOM 1022 C CA . ALA A 1 146 ? 7.034 -9.731 -12.443 1.00 86.81 146 ALA A CA 1
ATOM 1023 C C . ALA A 1 146 ? 6.395 -8.697 -13.394 1.00 86.81 146 ALA A C 1
ATOM 1025 O O . ALA A 1 146 ? 7.008 -8.327 -14.391 1.00 86.81 146 ALA A O 1
ATOM 1026 N N . GLU A 1 147 ? 5.175 -8.247 -13.096 1.00 84.50 147 GLU A N 1
ATOM 1027 C CA . GLU A 1 147 ? 4.419 -7.262 -13.880 1.00 84.50 147 GLU A CA 1
ATOM 1028 C C . GLU A 1 147 ? 4.563 -5.828 -13.334 1.00 84.50 147 GLU A C 1
ATOM 1030 O O . GLU A 1 147 ? 3.956 -4.892 -13.854 1.00 84.50 147 GLU A O 1
ATOM 1035 N N . VAL A 1 148 ? 5.349 -5.647 -12.268 1.00 85.06 148 VAL A N 1
ATOM 1036 C CA . VAL A 1 148 ? 5.588 -4.358 -11.616 1.00 85.06 148 VAL A CA 1
ATOM 1037 C C . VAL A 1 148 ? 6.808 -3.687 -12.258 1.00 85.06 148 VAL A C 1
ATOM 1039 O O . VAL A 1 148 ? 7.933 -4.119 -12.022 1.00 85.06 148 VAL A O 1
ATOM 1042 N N . ASP A 1 149 ? 6.577 -2.636 -13.052 1.00 64.81 149 ASP A N 1
ATOM 1043 C CA . ASP A 1 149 ? 7.615 -1.788 -13.682 1.00 64.81 149 ASP A CA 1
ATOM 1044 C C . ASP A 1 149 ? 8.055 -0.628 -12.770 1.00 64.81 149 ASP A C 1
ATOM 1046 O O . ASP A 1 149 ? 7.179 0.016 -12.134 1.00 64.81 149 ASP A O 1
#

Nearest PDB structures (foldseek):
  2ml6-assembly1_A  TM=5.174E-01  e=3.087E-02  Bacteroides uniformis ATCC 8492
  4r4k-assembly1_A  TM=4.908E-01  e=6.884E-02  Bacteroides caccae ATCC 43185
  6edz-assembly1_B  TM=4.201E-01  e=6.344E-01  Mycobacterium tuberculosis CDC1551
  2zud-assembly1_A  TM=4.697E-01  e=9.576E+00  Saccharolobus solfataricus

Sequence (149 aa):
MTRLGRIVAVPLVVGLLAACGDGSTPAVTPSAASAPATGAPSSAAPSAASLSIDQAIARFVAERYGPDVKYVGRCAVVEPGARGVCALPKATVDGGEVYGIGAPFSEIDAFLLLDDDAGGWRVVDSYVPDFPADGSSSGPVPAWFAEVD

pLDDT: mean 76.41, std 21.38, range [37.62, 98.12]

Solvent-accessible surface area (backbone atoms only — not comparable to full-atom values): 9950 Å² total; per-residue (Å²): 138,88,81,84,85,88,84,88,88,82,87,82,86,84,84,84,90,86,83,86,88,78,92,82,85,89,86,84,86,83,86,88,79,92,68,83,79,80,73,69,78,79,75,71,72,81,72,82,75,54,39,46,62,70,56,27,52,33,51,51,37,38,72,74,68,32,90,90,38,42,57,65,48,46,49,93,72,52,62,91,87,65,80,39,33,19,38,39,85,59,37,76,53,98,77,37,41,31,30,33,30,22,45,63,98,57,67,72,62,32,38,35,36,29,32,78,53,97,68,24,31,37,72,77,47,74,48,65,83,57,81,46,96,86,72,60,66,85,63,87,79,58,78,74,57,78,69,58,120

Foldseek 3Di:
DDDDDDDDDDDDDDDDDDDDDDDDDDDDDDDDDPDPPPPDPPPPPPDLDADEPQRQVQVVQCVPVHDVAGEQEALVPGDPPDGHKHWHWFDAFVAGTKIFIDTRPDDGQKIFGWHQDPNGIHGPDIGGFDCDPVRDTPDDDDPRCVRGD